Protein AF-A0A2L1VMJ2-F1 (afdb_monomer)

Nearest PDB structures (foldseek):
  7clf-assembly1_A  TM=7.351E-01  e=5.090E-01  Serratia marcescens
  8bij-assembly1_B  TM=7.023E-01  e=5.090E-01  Photorhabdus laumondii subsp. laumondii TTO1
  7t8o-assembly1_A  TM=5.122E-01  e=2.812E-01  Listeria monocytogenes EGD-e
  3eco-assembly1_B  TM=5.586E-01  e=5.808E-01  Staphylococcus aur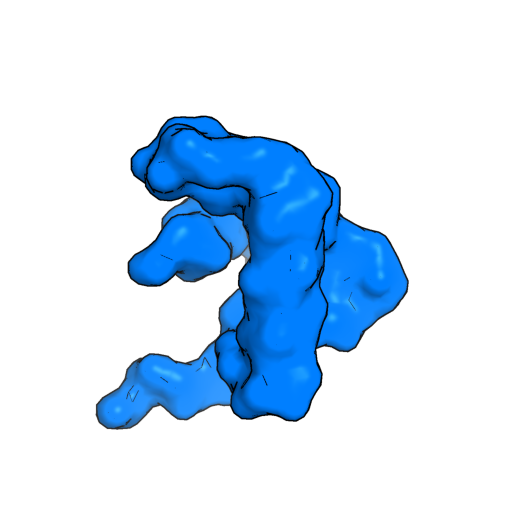eus subsp. aureus Mu50
  5e44-assembly1_A-2  TM=5.641E-01  e=2.476E+00  Aliivibrio fischeri

Secondary structure (DSSP, 8-state):
-HHHHHHHHHHHHHHHTT--GGG--EEHHHHHHHHHHHHT--HHHHHHHHHHHHHTTSEEEETTEEEE-TT---

pLDDT: mean 90.85, std 11.86, range [35.19, 98.0]

Mean predicted aligned error: 3.96 Å

Organism: Acinetobacter nosocomialis (NCBI:txid106654)

Solvent-accessible surface area (backbone atoms only — not comparable to full-atom values): 4199 Å² total; per-residue (Å²): 107,74,63,56,56,57,34,52,52,40,22,51,55,26,48,76,70,75,42,69,45,87,73,42,56,38,46,48,63,61,52,18,51,51,45,11,64,76,69,73,45,56,58,67,59,25,45,50,50,59,47,50,40,39,77,68,69,62,31,44,72,54,92,72,30,35,37,73,44,90,78,85,80,124

Sequence (74 aa):
MILNELHDRNRKNLRAKGYDENNAAITREEFSQTMAQRFRINQWLAGQIVNSLANADLVQKFGGYVKPKVGVHE

Structure (mmCIF, N/CA/C/O backbone):
data_AF-A0A2L1VMJ2-F1
#
_entry.id   AF-A0A2L1VMJ2-F1
#
loop_
_atom_site.group_PDB
_atom_site.id
_atom_site.type_symbol
_atom_site.label_atom_id
_atom_site.label_alt_id
_atom_site.label_comp_id
_atom_site.label_asym_id
_atom_site.label_entity_id
_atom_site.label_seq_id
_atom_site.pdbx_PDB_ins_code
_atom_site.Cartn_x
_atom_site.Cartn_y
_atom_site.Cartn_z
_atom_site.occupancy
_atom_site.B_iso_or_equiv
_atom_site.auth_seq_id
_atom_site.auth_comp_id
_atom_site.auth_asym_id
_atom_site.auth_atom_id
_atom_site.pdbx_PDB_model_num
ATOM 1 N N . MET A 1 1 ? 0.496 -12.608 -2.688 1.00 74.19 1 MET A N 1
ATOM 2 C CA . MET A 1 1 ? 1.032 -11.371 -3.312 1.00 74.19 1 MET A CA 1
ATOM 3 C C . MET A 1 1 ? 1.112 -10.287 -2.241 1.00 74.19 1 MET A C 1
ATOM 5 O O . MET A 1 1 ? 0.178 -10.199 -1.456 1.00 74.19 1 MET A O 1
ATOM 9 N N . ILE A 1 2 ? 2.179 -9.470 -2.209 1.00 90.50 2 ILE A N 1
ATOM 10 C CA . ILE A 1 2 ? 2.425 -8.425 -1.180 1.00 90.50 2 ILE A CA 1
ATOM 11 C C . ILE A 1 2 ? 1.199 -7.528 -0.952 1.00 90.50 2 ILE A C 1
ATOM 13 O O . ILE A 1 2 ? 0.853 -7.223 0.185 1.00 90.50 2 ILE A O 1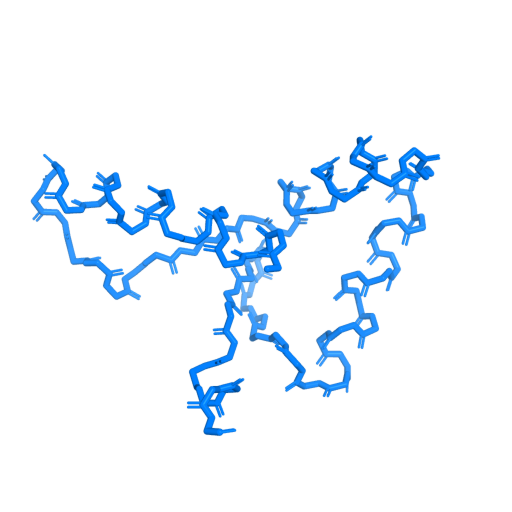
ATOM 17 N N . LEU A 1 3 ? 0.513 -7.147 -2.033 1.00 91.69 3 LEU A N 1
ATOM 18 C CA . LEU A 1 3 ? -0.693 -6.325 -1.964 1.00 91.69 3 LEU A CA 1
ATOM 19 C C . LEU A 1 3 ? -1.822 -6.998 -1.165 1.00 91.69 3 LEU A C 1
ATOM 21 O O . LEU A 1 3 ? -2.452 -6.336 -0.348 1.00 91.69 3 LEU A O 1
ATOM 25 N N . ASN A 1 4 ? -2.049 -8.301 -1.356 1.00 92.25 4 ASN A N 1
ATOM 26 C CA . ASN A 1 4 ? -3.092 -9.043 -0.640 1.00 92.25 4 ASN A CA 1
ATOM 27 C C . ASN A 1 4 ? -2.785 -9.112 0.860 1.00 92.25 4 ASN A C 1
ATOM 29 O O . ASN A 1 4 ? -3.680 -8.921 1.671 1.00 92.25 4 ASN A O 1
ATOM 33 N N . GLU A 1 5 ? -1.519 -9.310 1.238 1.00 93.75 5 GLU A N 1
ATOM 34 C CA . GLU A 1 5 ? -1.106 -9.350 2.649 1.00 93.75 5 GLU A CA 1
ATOM 35 C C . GLU A 1 5 ? -1.337 -8.007 3.355 1.00 93.75 5 GLU A C 1
ATOM 37 O O . GLU A 1 5 ? -1.913 -7.956 4.444 1.00 93.75 5 GLU A O 1
ATOM 42 N N . LEU A 1 6 ? -0.915 -6.907 2.723 1.00 94.94 6 LEU A N 1
ATOM 43 C CA . LEU A 1 6 ? -1.122 -5.557 3.251 1.00 94.94 6 LEU A CA 1
ATOM 44 C C . LEU A 1 6 ? -2.617 -5.203 3.314 1.00 94.94 6 LEU A C 1
ATOM 46 O O . LEU A 1 6 ? -3.067 -4.551 4.259 1.00 94.94 6 LEU A O 1
ATOM 50 N N . HIS A 1 7 ? -3.397 -5.666 2.336 1.00 94.56 7 HIS A N 1
ATOM 51 C CA . HIS A 1 7 ? -4.825 -5.382 2.249 1.00 94.56 7 HIS A CA 1
ATOM 52 C C . HIS A 1 7 ? -5.575 -6.148 3.336 1.00 94.56 7 HIS A C 1
ATOM 54 O O . HIS A 1 7 ? -6.373 -5.564 4.063 1.00 94.56 7 HIS A O 1
ATOM 60 N N . ASP A 1 8 ? -5.244 -7.425 3.523 1.00 94.62 8 ASP A N 1
ATOM 61 C CA . ASP A 1 8 ? -5.793 -8.267 4.580 1.00 94.62 8 ASP A CA 1
ATOM 62 C C . ASP A 1 8 ? -5.458 -7.738 5.974 1.00 94.62 8 ASP A C 1
ATOM 64 O O . ASP A 1 8 ? -6.305 -7.797 6.869 1.00 94.62 8 ASP A O 1
ATOM 68 N N . ARG A 1 9 ? -4.253 -7.183 6.168 1.00 95.69 9 ARG A N 1
ATOM 69 C CA . ARG A 1 9 ? -3.882 -6.487 7.408 1.00 95.69 9 ARG A CA 1
ATOM 70 C C . ARG A 1 9 ? -4.807 -5.293 7.663 1.00 95.69 9 ARG A C 1
ATOM 72 O O . ARG A 1 9 ? -5.353 -5.174 8.757 1.00 95.69 9 ARG A O 1
ATOM 79 N N . ASN A 1 10 ? -5.019 -4.429 6.667 1.00 94.62 10 ASN A N 1
ATOM 80 C CA . ASN A 1 10 ? -5.874 -3.247 6.825 1.00 94.62 10 ASN A CA 1
ATOM 81 C C . ASN A 1 10 ? -7.352 -3.624 7.002 1.00 94.62 10 ASN A C 1
ATOM 83 O O . ASN A 1 10 ? -8.020 -3.049 7.858 1.00 94.62 10 ASN A O 1
ATOM 87 N N . ARG A 1 11 ? -7.830 -4.647 6.286 1.00 95.25 11 ARG A N 1
ATOM 88 C CA . ARG A 1 11 ? -9.163 -5.234 6.466 1.00 95.25 11 ARG A CA 1
ATOM 89 C C . ARG A 1 11 ? -9.377 -5.703 7.909 1.00 95.25 11 ARG A C 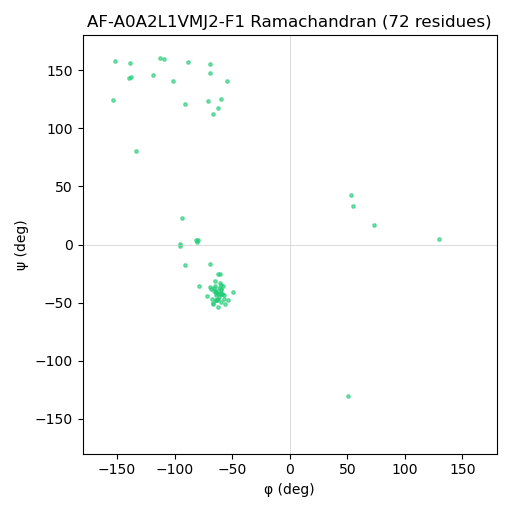1
ATOM 91 O O . ARG A 1 11 ? -10.329 -5.283 8.560 1.00 95.25 11 ARG A O 1
ATOM 98 N N . LYS A 1 12 ? -8.440 -6.492 8.454 1.00 95.69 12 LYS A N 1
ATOM 99 C CA . LYS A 1 12 ? -8.472 -6.942 9.860 1.00 95.69 12 LYS A CA 1
ATOM 100 C C . LYS A 1 12 ? -8.453 -5.770 10.848 1.00 95.69 12 LYS A C 1
ATOM 102 O O . LYS A 1 12 ? -9.175 -5.805 11.840 1.00 95.69 12 LYS A O 1
ATOM 107 N N . ASN A 1 13 ? -7.672 -4.725 10.567 1.00 95.19 13 ASN A N 1
ATOM 108 C CA . ASN A 1 13 ? -7.613 -3.527 11.407 1.00 95.19 13 ASN A CA 1
ATOM 109 C C . ASN A 1 13 ? -8.936 -2.746 11.424 1.00 95.19 13 ASN A C 1
ATOM 111 O O . ASN A 1 13 ? -9.302 -2.214 12.470 1.00 95.19 13 ASN A O 1
ATOM 115 N N . LEU A 1 14 ? -9.648 -2.665 10.295 1.00 94.69 14 LEU A N 1
ATOM 116 C CA . LEU A 1 14 ? -10.973 -2.039 10.235 1.00 94.69 14 LEU A CA 1
ATOM 117 C C . LEU A 1 14 ? -11.996 -2.856 11.025 1.00 94.69 14 LEU A C 1
ATOM 119 O O . LEU A 1 14 ? -12.664 -2.294 11.894 1.00 94.69 14 LEU A O 1
ATOM 123 N N . ARG A 1 15 ? -12.013 -4.181 10.828 1.00 95.00 15 ARG A N 1
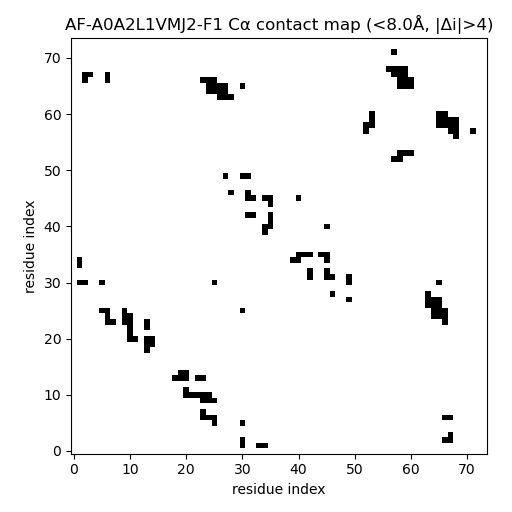ATOM 124 C CA . ARG A 1 15 ? -12.864 -5.106 11.591 1.00 95.00 15 ARG A CA 1
ATOM 125 C C . ARG A 1 15 ? -12.677 -4.955 13.099 1.00 95.00 15 ARG A C 1
ATOM 127 O O . ARG A 1 15 ? -13.650 -4.838 13.833 1.00 95.00 15 ARG A O 1
ATOM 134 N N . ALA A 1 16 ? -11.426 -4.923 13.561 1.00 95.75 16 ALA A N 1
ATOM 135 C CA . ALA A 1 16 ? -11.100 -4.790 14.982 1.00 95.75 16 ALA A CA 1
ATOM 136 C C . ALA A 1 16 ? -11.589 -3.466 15.596 1.00 95.75 16 ALA A C 1
ATOM 138 O O . ALA A 1 16 ? -11.824 -3.394 16.798 1.00 95.75 16 ALA A O 1
ATOM 139 N N . LYS A 1 17 ? -11.752 -2.423 14.776 1.00 95.06 17 LYS A N 1
ATOM 140 C CA . LYS A 1 17 ? -12.244 -1.103 15.188 1.00 95.06 17 LYS A CA 1
ATOM 141 C C . LYS A 1 17 ? -13.753 -0.924 14.973 1.00 95.06 17 LYS A C 1
ATOM 143 O O . LYS A 1 17 ? -14.266 0.152 15.260 1.00 95.06 17 LYS A O 1
ATOM 148 N N . GLY A 1 18 ? -14.451 -1.940 14.457 1.00 94.38 18 GLY A N 1
ATOM 149 C CA . GLY A 1 18 ? -15.874 -1.860 14.118 1.00 94.38 18 GLY A CA 1
ATOM 150 C C . GLY A 1 18 ? -16.184 -1.024 12.869 1.00 94.38 18 GLY A C 1
ATOM 151 O O . GLY A 1 18 ? -17.327 -0.619 12.686 1.00 94.38 18 GLY A O 1
ATOM 152 N N . TYR A 1 19 ? -15.188 -0.747 12.021 1.00 94.31 19 TYR A N 1
ATOM 153 C CA . TYR A 1 19 ? -15.388 -0.068 10.737 1.00 94.31 19 TYR A CA 1
ATOM 154 C C . TYR A 1 19 ? -15.693 -1.069 9.616 1.00 94.31 19 TYR A C 1
ATOM 156 O O . TYR A 1 19 ? -15.296 -2.231 9.686 1.00 94.31 19 TYR A O 1
ATOM 164 N N . ASP A 1 20 ? -16.343 -0.594 8.550 1.00 91.75 20 ASP A N 1
ATOM 165 C CA . ASP A 1 20 ? -16.626 -1.395 7.355 1.00 91.75 20 ASP A CA 1
ATOM 166 C C . ASP A 1 20 ? -15.329 -1.860 6.667 1.00 91.75 20 ASP A C 1
ATOM 168 O O . ASP A 1 20 ? -14.525 -1.056 6.187 1.00 91.75 20 ASP A O 1
ATOM 172 N N . GLU A 1 21 ? -15.150 -3.180 6.612 1.00 90.31 21 GLU A N 1
ATOM 173 C CA . GLU A 1 21 ? -14.013 -3.880 6.013 1.00 90.31 21 GLU A CA 1
ATOM 174 C C . GLU A 1 21 ? -13.845 -3.593 4.513 1.00 90.31 21 GLU A C 1
ATOM 176 O O . GLU A 1 21 ? -12.724 -3.662 4.002 1.00 90.31 21 GLU A O 1
ATOM 181 N N . ASN A 1 22 ? -14.922 -3.223 3.813 1.00 88.06 22 ASN A N 1
ATOM 182 C CA . ASN A 1 22 ? -14.893 -2.909 2.382 1.00 88.06 22 ASN A CA 1
ATOM 183 C C . ASN A 1 22 ? -14.131 -1.613 2.067 1.00 88.06 22 ASN A C 1
ATOM 185 O O . ASN A 1 22 ? -13.702 -1.403 0.930 1.00 88.06 22 ASN A O 1
ATOM 189 N N . ASN A 1 23 ? -13.907 -0.772 3.081 1.00 88.19 23 ASN A N 1
ATOM 190 C CA . ASN A 1 23 ? -13.092 0.436 2.973 1.00 88.19 23 ASN A CA 1
ATOM 191 C C . ASN A 1 23 ? -11.585 0.153 3.063 1.00 88.19 23 ASN A C 1
ATOM 193 O O . ASN A 1 23 ? -10.778 1.085 3.048 1.00 88.19 23 ASN A O 1
ATOM 197 N N . ALA A 1 24 ? -11.183 -1.117 3.173 1.00 92.94 24 ALA A N 1
ATOM 198 C CA . ALA A 1 24 ? -9.780 -1.488 3.210 1.00 92.94 24 ALA A CA 1
ATOM 199 C C . ALA A 1 24 ? -9.062 -1.043 1.929 1.00 92.94 24 ALA A C 1
ATOM 201 O O . ALA A 1 24 ? -9.434 -1.365 0.801 1.00 92.94 24 ALA A O 1
ATOM 202 N N . ALA A 1 25 ? -7.991 -0.288 2.128 1.00 94.00 25 ALA A N 1
ATOM 203 C CA . ALA A 1 25 ? -7.123 0.200 1.076 1.00 94.00 25 ALA A CA 1
ATOM 204 C C . ALA A 1 25 ? -5.717 0.390 1.633 1.00 94.00 25 ALA A C 1
ATOM 206 O O . ALA A 1 25 ? -5.538 0.546 2.843 1.00 94.00 25 ALA A O 1
ATOM 207 N N . ILE A 1 26 ? -4.721 0.388 0.756 1.00 95.19 26 ILE A N 1
ATOM 208 C CA . ILE A 1 26 ? -3.323 0.652 1.106 1.00 95.19 26 ILE A CA 1
ATOM 209 C C . ILE A 1 26 ? -2.890 1.895 0.342 1.00 95.19 26 ILE A C 1
ATOM 211 O O . ILE A 1 26 ? -3.335 2.114 -0.786 1.00 95.19 26 ILE A O 1
ATOM 215 N N . THR A 1 27 ? -2.027 2.725 0.919 1.00 95.38 27 THR A N 1
ATOM 216 C CA . THR A 1 27 ? -1.470 3.844 0.155 1.00 95.38 27 THR A CA 1
ATOM 217 C C . THR A 1 27 ? -0.526 3.316 -0.926 1.00 95.38 27 THR A C 1
ATOM 219 O O . THR A 1 27 ? 0.163 2.306 -0.762 1.00 95.38 27 THR A O 1
ATOM 222 N N . ARG A 1 28 ? -0.461 4.009 -2.065 1.00 94.44 28 ARG A N 1
ATOM 223 C CA . ARG A 1 28 ? 0.507 3.673 -3.122 1.00 94.44 28 ARG A CA 1
ATOM 224 C C . ARG A 1 28 ? 1.942 3.727 -2.607 1.00 94.44 28 ARG A C 1
ATOM 226 O O . ARG A 1 28 ? 2.768 2.915 -3.017 1.00 94.44 28 ARG A O 1
ATOM 233 N N . GLU A 1 29 ? 2.214 4.672 -1.714 1.00 95.38 29 GLU A N 1
ATOM 234 C CA . GLU A 1 29 ? 3.507 4.826 -1.066 1.00 95.38 29 GLU A CA 1
ATOM 235 C C . GLU A 1 29 ? 3.860 3.594 -0.232 1.00 95.38 29 GLU A C 1
ATOM 237 O O . GLU A 1 29 ? 4.882 2.974 -0.513 1.00 95.38 29 GLU A O 1
ATOM 242 N N . GLU A 1 30 ? 2.993 3.167 0.693 1.00 96.44 30 GLU A N 1
ATOM 243 C CA . GLU A 1 30 ? 3.234 1.981 1.524 1.00 96.44 30 GLU A CA 1
ATOM 244 C C . GLU A 1 30 ? 3.471 0.736 0.665 1.00 96.44 30 GLU A C 1
ATOM 246 O O . GLU A 1 30 ? 4.398 -0.043 0.913 1.00 96.44 30 GLU A O 1
ATOM 251 N N . PHE A 1 31 ? 2.663 0.564 -0.386 1.00 95.81 31 PHE A N 1
ATOM 252 C CA . PHE A 1 31 ? 2.832 -0.567 -1.283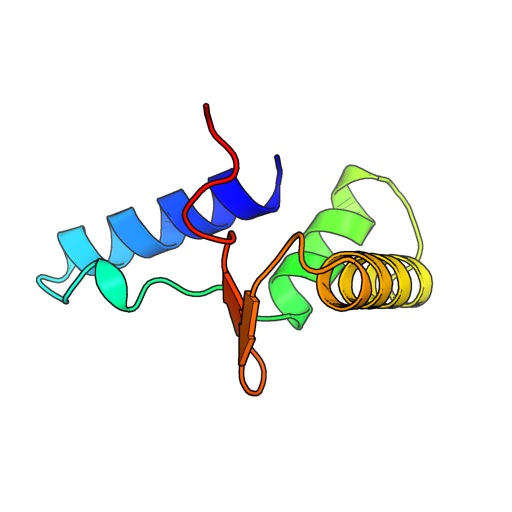 1.00 95.81 31 PHE A CA 1
ATOM 253 C C . PHE A 1 31 ? 4.192 -0.516 -1.995 1.00 95.81 31 PHE A C 1
ATOM 255 O O . PHE A 1 31 ? 4.931 -1.500 -1.977 1.00 95.81 31 PHE A O 1
ATOM 262 N N . SER A 1 32 ? 4.571 0.636 -2.556 1.00 96.19 32 SER A N 1
ATOM 263 C CA . SER A 1 32 ? 5.866 0.807 -3.230 1.00 96.19 32 SER A CA 1
ATOM 264 C C . SER A 1 32 ? 7.067 0.664 -2.286 1.00 96.19 32 SER A C 1
ATOM 266 O O . SER A 1 32 ? 8.034 0.001 -2.647 1.00 96.19 32 SER A O 1
ATOM 268 N N . GLN A 1 33 ? 6.995 1.187 -1.059 1.00 97.56 33 GLN A N 1
ATOM 269 C CA . GLN A 1 33 ? 8.049 1.033 -0.051 1.00 97.56 33 GLN A CA 1
ATOM 270 C C . GLN A 1 33 ? 8.221 -0.436 0.352 1.00 97.56 33 GLN A C 1
ATOM 272 O O . GLN A 1 33 ? 9.341 -0.944 0.410 1.00 97.56 33 GLN A O 1
ATOM 277 N N . THR A 1 34 ? 7.112 -1.156 0.554 1.00 96.94 34 THR A N 1
ATOM 278 C CA . THR A 1 34 ? 7.152 -2.591 0.877 1.00 96.94 34 THR A CA 1
ATOM 279 C C . THR A 1 34 ? 7.755 -3.405 -0.271 1.00 96.94 34 THR A C 1
ATOM 281 O O . THR A 1 34 ? 8.553 -4.313 -0.037 1.00 96.94 34 THR A O 1
ATOM 284 N N . MET A 1 35 ? 7.412 -3.072 -1.519 1.00 96.12 35 MET A N 1
ATOM 285 C CA . MET A 1 35 ? 8.001 -3.688 -2.714 1.00 96.12 35 MET A CA 1
ATOM 286 C C . MET A 1 35 ? 9.509 -3.417 -2.796 1.00 96.12 35 MET A C 1
ATOM 288 O O . MET A 1 35 ? 10.281 -4.351 -3.005 1.00 96.12 35 MET A O 1
ATOM 292 N N . ALA A 1 36 ? 9.932 -2.165 -2.586 1.00 97.81 36 ALA A N 1
ATOM 293 C CA . ALA A 1 36 ? 11.339 -1.772 -2.588 1.00 97.81 36 ALA A CA 1
ATOM 294 C C . ALA A 1 36 ? 12.153 -2.573 -1.563 1.00 97.81 36 ALA A C 1
ATOM 296 O O . ALA A 1 36 ? 13.188 -3.147 -1.901 1.00 97.81 36 ALA A O 1
ATOM 297 N N . GLN A 1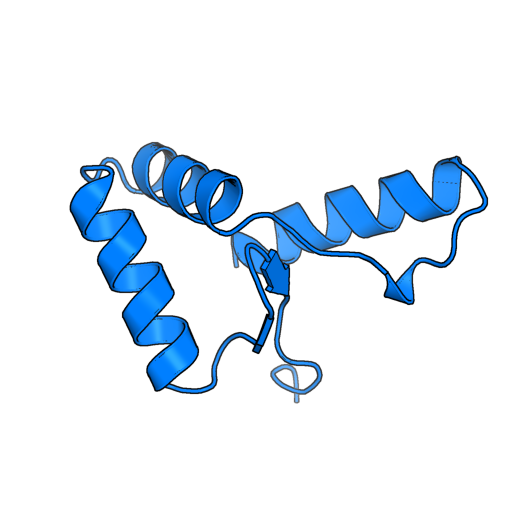 37 ? 11.635 -2.696 -0.338 1.00 97.25 37 GLN A N 1
ATOM 298 C CA . GLN A 1 37 ? 12.280 -3.453 0.735 1.00 97.25 37 GLN A CA 1
ATOM 299 C C . GLN A 1 37 ? 12.338 -4.957 0.443 1.00 97.25 37 GLN A C 1
ATOM 301 O O . GLN A 1 37 ? 13.409 -5.558 0.522 1.00 97.25 37 GLN A O 1
ATOM 306 N N . ARG A 1 38 ? 11.205 -5.579 0.084 1.00 96.56 38 ARG A N 1
ATOM 307 C CA . ARG A 1 38 ? 11.130 -7.039 -0.102 1.00 96.56 38 ARG A CA 1
ATOM 308 C C . ARG A 1 38 ? 11.908 -7.523 -1.323 1.00 96.56 38 ARG A C 1
ATOM 310 O O . ARG A 1 38 ? 12.519 -8.585 -1.259 1.00 96.56 38 ARG A O 1
ATOM 317 N N . PHE A 1 39 ? 11.914 -6.747 -2.406 1.00 96.06 39 PHE A N 1
ATOM 318 C CA . PHE A 1 39 ? 12.632 -7.098 -3.635 1.00 96.06 39 PHE A CA 1
ATOM 319 C C . PHE A 1 39 ? 14.030 -6.487 -3.732 1.00 96.06 39 PHE A C 1
ATOM 321 O O . PHE A 1 39 ? 14.733 -6.757 -4.702 1.00 96.06 39 PHE A O 1
ATOM 328 N N . ARG A 1 40 ? 14.451 -5.691 -2.738 1.00 97.25 40 ARG A N 1
ATOM 329 C CA . ARG A 1 40 ? 15.746 -4.987 -2.720 1.00 97.25 40 ARG A CA 1
ATOM 330 C C . ARG A 1 40 ? 15.973 -4.141 -3.977 1.00 97.25 40 ARG A C 1
ATOM 332 O O . ARG A 1 40 ? 17.062 -4.116 -4.543 1.00 97.25 40 ARG A O 1
ATOM 339 N N . ILE A 1 41 ? 14.924 -3.444 -4.403 1.00 97.88 41 ILE A N 1
ATOM 340 C CA . ILE A 1 41 ? 14.950 -2.518 -5.537 1.00 97.88 41 ILE A CA 1
ATOM 341 C C . ILE A 1 41 ? 14.829 -1.082 -5.044 1.00 97.88 41 ILE A C 1
ATOM 343 O O . ILE A 1 41 ? 14.347 -0.825 -3.943 1.00 97.88 41 ILE A O 1
ATOM 347 N N . ASN A 1 42 ? 15.247 -0.124 -5.869 1.00 97.88 42 ASN A N 1
ATOM 348 C CA . ASN A 1 42 ? 15.087 1.277 -5.507 1.00 97.88 42 ASN A CA 1
ATOM 349 C C . ASN A 1 42 ? 13.604 1.701 -5.511 1.00 97.88 42 ASN A C 1
ATOM 351 O O . ASN A 1 42 ? 12.757 1.123 -6.202 1.00 97.88 42 ASN A O 1
ATOM 355 N N . GLN A 1 43 ? 13.309 2.748 -4.738 1.00 97.12 43 GLN A N 1
ATOM 356 C CA . GLN A 1 43 ? 11.952 3.260 -4.547 1.00 97.12 43 GLN A CA 1
ATOM 357 C C . GLN A 1 43 ? 11.299 3.718 -5.859 1.00 97.12 43 GLN A C 1
ATOM 359 O O . GLN A 1 43 ? 10.097 3.537 -6.057 1.00 97.12 43 GLN A O 1
ATOM 364 N N . TRP A 1 44 ? 12.089 4.280 -6.776 1.00 97.25 44 TRP A N 1
ATOM 365 C CA . TRP A 1 44 ? 11.599 4.722 -8.078 1.00 97.25 44 TRP A CA 1
ATOM 366 C C . TRP A 1 44 ? 11.093 3.542 -8.919 1.00 97.25 44 TRP A C 1
ATOM 368 O O . TRP A 1 44 ? 9.969 3.589 -9.418 1.00 97.25 44 TRP A O 1
ATOM 378 N N . LEU A 1 45 ? 11.865 2.454 -9.006 1.00 98.00 45 LEU A N 1
ATOM 379 C CA . LEU A 1 45 ? 11.501 1.241 -9.739 1.00 98.00 45 LEU A CA 1
ATOM 380 C C . LEU A 1 45 ? 10.274 0.575 -9.119 1.00 98.00 45 LEU A C 1
ATOM 382 O O . LEU A 1 45 ? 9.365 0.175 -9.842 1.00 98.00 45 LEU A O 1
ATOM 386 N N . ALA A 1 46 ? 10.197 0.512 -7.788 1.00 97.31 46 ALA A N 1
ATOM 387 C CA . ALA A 1 46 ? 9.006 0.016 -7.108 1.00 97.31 46 ALA A CA 1
ATOM 388 C C . ALA A 1 46 ? 7.757 0.841 -7.470 1.00 97.31 46 ALA A C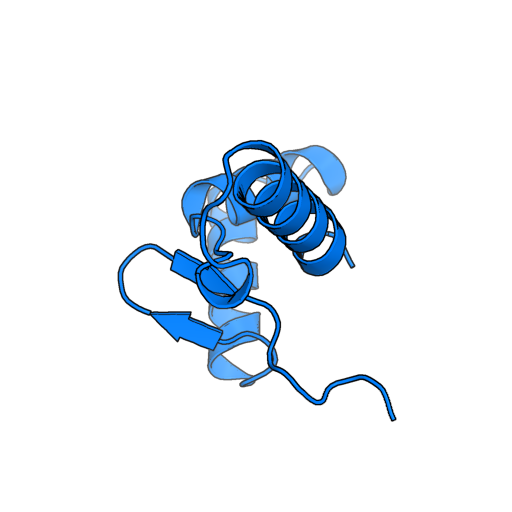 1
ATOM 390 O O . ALA A 1 46 ? 6.705 0.276 -7.773 1.00 97.31 46 ALA A O 1
ATOM 391 N N . GLY A 1 47 ? 7.882 2.172 -7.523 1.00 95.50 47 GLY A N 1
ATOM 392 C CA . GLY A 1 47 ? 6.825 3.063 -8.001 1.00 95.50 47 GLY A CA 1
ATOM 393 C C . GLY A 1 47 ? 6.419 2.795 -9.455 1.00 95.50 47 GLY A C 1
ATOM 394 O O . GLY A 1 47 ? 5.222 2.753 -9.753 1.00 95.50 47 GLY A O 1
ATOM 395 N N . GLN A 1 48 ? 7.388 2.548 -10.346 1.00 96.88 48 GLN A N 1
ATOM 396 C CA . GLN A 1 48 ? 7.115 2.166 -11.737 1.00 96.88 48 GLN A CA 1
ATOM 397 C C . GLN A 1 48 ? 6.376 0.828 -11.829 1.00 96.88 48 GLN A C 1
ATOM 399 O O . GLN A 1 48 ? 5.394 0.734 -12.557 1.00 96.88 48 GLN A O 1
ATOM 404 N N . ILE A 1 49 ? 6.754 -0.177 -11.034 1.00 95.38 49 ILE A N 1
ATOM 405 C CA . ILE A 1 49 ? 6.056 -1.472 -11.000 1.00 95.38 49 ILE A CA 1
ATOM 406 C C . ILE A 1 49 ? 4.598 -1.295 -10.557 1.00 95.38 49 ILE A C 1
ATOM 408 O O . ILE A 1 49 ? 3.693 -1.825 -11.199 1.00 95.38 49 ILE A O 1
ATOM 412 N N . VAL A 1 50 ? 4.336 -0.502 -9.510 1.00 93.62 50 VAL A N 1
ATOM 413 C CA . VAL A 1 50 ? 2.959 -0.181 -9.080 1.00 93.62 50 VAL A CA 1
ATOM 414 C C . VAL A 1 50 ? 2.175 0.536 -10.190 1.00 93.62 50 VAL A C 1
ATOM 416 O O . VAL A 1 50 ? 0.960 0.364 -10.313 1.00 93.62 50 VAL A O 1
ATOM 419 N N . ASN A 1 51 ? 2.842 1.349 -11.013 1.00 93.50 51 ASN A N 1
ATOM 420 C CA . ASN A 1 51 ? 2.241 1.950 -12.202 1.00 93.50 51 ASN A CA 1
ATOM 421 C C . ASN A 1 51 ? 1.889 0.926 -13.270 1.00 93.50 51 ASN A C 1
ATOM 423 O O . ASN A 1 51 ? 0.726 0.883 -13.670 1.00 93.50 51 ASN A O 1
ATOM 427 N N . SER A 1 52 ? 2.825 0.057 -13.629 1.00 95.06 52 SER A N 1
ATOM 428 C CA . SER A 1 52 ? 2.596 -1.014 -14.595 1.00 95.06 52 SER A CA 1
ATOM 429 C C . SER A 1 52 ? 1.470 -1.957 -14.168 1.00 95.06 52 SER A C 1
ATOM 431 O O . SER A 1 52 ? 0.610 -2.264 -14.983 1.00 95.06 52 SER A O 1
ATOM 433 N N . LEU A 1 53 ? 1.405 -2.349 -12.889 1.00 93.31 53 LEU A N 1
ATOM 434 C CA . LEU A 1 53 ? 0.338 -3.215 -12.367 1.00 93.31 53 LEU A CA 1
ATOM 435 C C . LEU A 1 53 ? -1.060 -2.609 -12.539 1.00 93.31 53 LEU A C 1
ATOM 437 O O . LEU A 1 53 ? -2.012 -3.324 -12.832 1.00 93.31 53 LEU A O 1
ATOM 441 N N . ALA A 1 54 ? -1.195 -1.297 -12.354 1.00 91.44 54 ALA A N 1
ATOM 442 C CA . ALA A 1 54 ? -2.485 -0.639 -12.536 1.00 91.44 54 ALA A CA 1
ATOM 443 C C . ALA A 1 54 ? -2.822 -0.399 -14.004 1.00 91.44 54 ALA A C 1
ATOM 445 O O . ALA A 1 54 ? -3.978 -0.529 -14.382 1.00 91.44 54 ALA A O 1
ATOM 446 N N . ASN A 1 55 ? -1.823 -0.084 -14.831 1.00 92.94 55 ASN A N 1
ATOM 447 C CA . ASN A 1 55 ? -2.021 0.053 -16.273 1.00 92.94 55 ASN A CA 1
ATOM 448 C C . ASN A 1 55 ? -2.414 -1.288 -16.912 1.00 92.94 55 ASN A C 1
ATOM 450 O O . ASN A 1 55 ? -3.172 -1.307 -17.872 1.00 92.94 55 ASN A O 1
ATOM 454 N N . ALA A 1 56 ? -1.929 -2.400 -16.353 1.00 93.12 56 ALA A N 1
ATOM 455 C CA . ALA A 1 56 ? -2.331 -3.756 -16.715 1.00 93.12 56 ALA A CA 1
ATOM 456 C C . ALA A 1 56 ? -3.665 -4.194 -16.078 1.00 93.12 56 ALA A C 1
ATOM 458 O O . ALA A 1 56 ? -4.050 -5.350 -16.222 1.00 93.12 56 ALA A 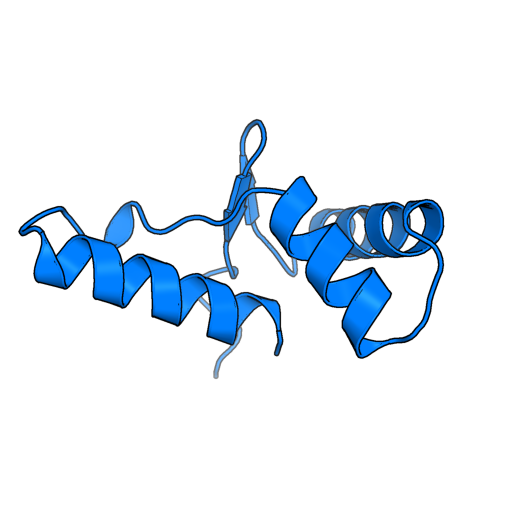O 1
ATOM 459 N N . ASP A 1 57 ? -4.346 -3.307 -15.343 1.00 89.69 57 ASP A N 1
ATOM 460 C CA . ASP A 1 57 ? -5.630 -3.569 -14.683 1.00 89.69 57 ASP A CA 1
ATOM 461 C C . ASP A 1 57 ? -5.610 -4.799 -13.743 1.00 89.69 57 ASP A C 1
ATOM 463 O O . ASP A 1 57 ? -6.600 -5.518 -13.582 1.00 89.69 57 ASP A O 1
ATOM 467 N N . LEU A 1 58 ? -4.452 -5.039 -13.110 1.00 89.75 58 LEU A N 1
ATOM 468 C CA . LEU A 1 58 ? -4.236 -6.086 -12.100 1.00 89.75 58 LEU A CA 1
ATOM 469 C C . LEU A 1 58 ? -4.493 -5.581 -10.675 1.00 89.75 58 LEU A C 1
ATOM 471 O O . LEU A 1 58 ? -4.667 -6.366 -9.742 1.00 89.75 58 LEU A O 1
ATOM 475 N N . VAL A 1 59 ? -4.500 -4.262 -10.486 1.00 91.94 59 VAL A N 1
ATOM 476 C CA . VAL A 1 59 ? -4.778 -3.603 -9.206 1.00 91.94 59 VAL A CA 1
ATOM 477 C C . VAL A 1 59 ? -5.676 -2.400 -9.445 1.00 91.94 59 VAL A C 1
ATOM 479 O O . VAL A 1 59 ? -5.516 -1.690 -10.437 1.00 91.94 59 VAL A O 1
ATOM 482 N N . GLN A 1 60 ? -6.584 -2.123 -8.512 1.00 92.06 60 GLN A N 1
ATOM 483 C CA . GLN A 1 60 ? -7.453 -0.958 -8.611 1.00 92.06 60 GLN A CA 1
ATOM 484 C C . GLN A 1 60 ? -6.804 0.235 -7.910 1.00 92.06 60 GLN A C 1
ATOM 486 O O . GLN A 1 60 ? -6.516 0.186 -6.711 1.00 92.06 60 GLN A O 1
ATOM 491 N N . LYS A 1 61 ? -6.584 1.319 -8.658 1.00 91.12 61 LYS A N 1
ATOM 492 C CA . LYS A 1 61 ? -6.098 2.599 -8.130 1.00 91.12 61 LYS A CA 1
ATOM 493 C C . LYS A 1 61 ? -7.234 3.594 -7.972 1.00 91.12 61 LYS A C 1
ATOM 495 O O . LYS A 1 61 ? -8.086 3.706 -8.847 1.00 91.12 61 LYS A O 1
ATOM 500 N N . PHE A 1 62 ? -7.196 4.359 -6.889 1.00 89.44 62 PHE A N 1
ATOM 501 C CA . PHE A 1 62 ? -8.104 5.478 -6.660 1.00 89.44 62 PHE A CA 1
ATOM 502 C C . PHE A 1 62 ? -7.423 6.500 -5.747 1.00 89.44 62 PHE A C 1
ATOM 504 O O . PHE A 1 62 ? -6.935 6.165 -4.669 1.00 89.44 62 PHE A O 1
ATOM 511 N N . GLY A 1 63 ? -7.330 7.753 -6.199 1.00 88.44 63 GLY A N 1
ATOM 512 C CA . GLY A 1 63 ? -6.549 8.782 -5.506 1.00 88.44 63 GLY A CA 1
ATOM 513 C C . GLY A 1 63 ? -5.121 8.316 -5.171 1.00 88.44 63 GLY A C 1
ATOM 514 O O . GLY A 1 63 ? -4.402 7.783 -6.021 1.00 88.44 63 GLY A O 1
ATOM 515 N N . GLY A 1 64 ? -4.717 8.498 -3.910 1.00 91.75 64 GLY A N 1
ATOM 516 C CA . GLY A 1 64 ? -3.433 8.032 -3.366 1.00 91.75 64 GLY A CA 1
ATOM 517 C C . GLY A 1 64 ? -3.395 6.553 -2.954 1.00 91.75 64 GLY A C 1
ATOM 518 O O . GLY A 1 64 ? -2.378 6.102 -2.425 1.00 91.75 64 GLY A O 1
ATOM 519 N N . TYR A 1 65 ? -4.470 5.798 -3.187 1.00 94.44 65 TYR A N 1
ATOM 520 C CA . TYR A 1 65 ? -4.661 4.441 -2.680 1.00 94.44 65 TYR A CA 1
ATOM 521 C C . TYR A 1 65 ? -4.665 3.381 -3.785 1.00 94.44 65 TYR A C 1
ATOM 523 O O . TYR A 1 65 ? -4.857 3.656 -4.975 1.00 94.44 65 TYR A O 1
ATOM 531 N N . VAL A 1 66 ? -4.432 2.143 -3.361 1.00 94.31 66 VAL A N 1
ATOM 532 C CA . VAL A 1 66 ? -4.465 0.931 -4.172 1.00 94.31 66 VAL A CA 1
ATOM 533 C C . VAL A 1 66 ? -5.129 -0.200 -3.386 1.00 94.31 66 VAL A C 1
ATOM 535 O O . VAL A 1 66 ? -4.948 -0.322 -2.171 1.00 94.31 66 VAL A O 1
ATOM 538 N N . LYS A 1 67 ? -5.891 -1.041 -4.085 1.00 93.12 67 LYS A N 1
ATOM 539 C CA . LYS A 1 67 ? -6.441 -2.291 -3.548 1.00 93.12 67 LYS A CA 1
ATOM 540 C C . LYS A 1 67 ? -6.353 -3.422 -4.581 1.00 93.12 67 LYS A C 1
ATOM 542 O O . LYS A 1 67 ? -6.269 -3.132 -5.781 1.00 93.12 67 LYS A O 1
ATOM 547 N N . PRO A 1 68 ? -6.340 -4.697 -4.149 1.00 90.88 68 PRO A N 1
ATOM 548 C CA . PRO A 1 68 ? -6.471 -5.824 -5.063 1.00 90.88 68 PRO A CA 1
ATOM 549 C C . PRO A 1 68 ? -7.734 -5.672 -5.908 1.00 90.88 68 PRO A C 1
ATOM 551 O O . PRO A 1 68 ? -8.773 -5.233 -5.409 1.00 90.88 68 PRO A O 1
ATOM 554 N N . LYS A 1 69 ? -7.657 -6.033 -7.187 1.00 85.38 69 LYS A N 1
ATOM 555 C CA . LYS A 1 69 ? -8.855 -6.112 -8.015 1.00 85.38 69 LYS A CA 1
AT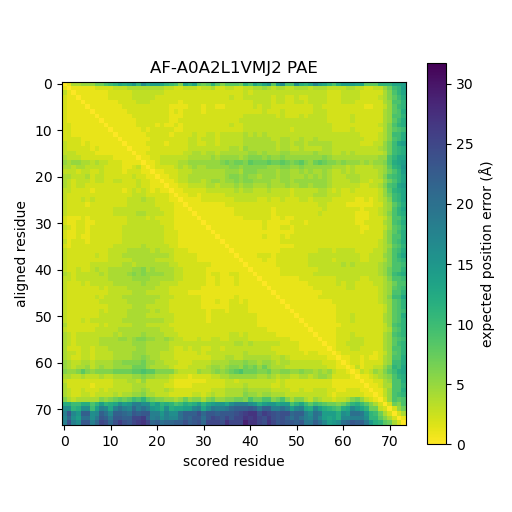OM 556 C C . LYS A 1 69 ? -9.673 -7.324 -7.563 1.00 85.38 69 LYS A C 1
ATOM 558 O O . LYS A 1 69 ? -9.156 -8.439 -7.507 1.00 85.38 69 LYS A O 1
ATOM 563 N N . VAL A 1 70 ? -10.931 -7.098 -7.193 1.00 70.12 70 VAL A N 1
ATOM 564 C CA . VAL A 1 70 ? -11.858 -8.170 -6.807 1.00 70.12 70 VAL A CA 1
ATOM 565 C C . VAL A 1 70 ? -12.129 -9.005 -8.065 1.00 70.12 70 VAL A C 1
ATOM 567 O O . VAL A 1 70 ? -12.681 -8.471 -9.022 1.00 70.12 70 VAL A O 1
ATOM 570 N N . GLY A 1 71 ? -11.664 -10.261 -8.094 1.00 56.81 71 GLY A N 1
ATOM 571 C CA . GLY A 1 71 ? -11.857 -11.185 -9.227 1.00 56.81 71 GLY A CA 1
ATOM 572 C C . GLY A 1 71 ? -10.614 -11.903 -9.779 1.00 56.81 71 GLY A C 1
ATOM 573 O O . GLY A 1 71 ? -10.741 -12.606 -10.767 1.00 56.81 71 GLY A O 1
ATOM 574 N N . VAL A 1 72 ? -9.417 -11.768 -9.188 1.00 49.44 72 VAL A N 1
ATOM 575 C CA . VAL A 1 72 ? -8.191 -12.464 -9.679 1.00 49.44 72 VAL A CA 1
ATOM 576 C C . VAL A 1 72 ? -7.945 -13.815 -8.971 1.00 49.44 72 VAL A C 1
ATOM 578 O O . VAL A 1 72 ? -6.825 -14.313 -8.908 1.00 49.44 72 VAL A O 1
ATOM 581 N N . HIS A 1 73 ? -8.994 -14.417 -8.412 1.00 40.72 73 HIS A N 1
ATOM 582 C CA . HIS A 1 73 ? -8.968 -15.789 -7.905 1.00 40.72 73 HIS A CA 1
ATOM 583 C C . HIS A 1 73 ? -10.217 -16.526 -8.398 1.00 40.72 73 HIS A C 1
ATOM 585 O O . HIS A 1 73 ? -11.195 -16.645 -7.663 1.00 40.72 73 HIS A O 1
ATOM 591 N N . GLU A 1 74 ? -10.151 -16.981 -9.647 1.00 35.19 74 GLU A N 1
ATOM 592 C CA . GLU A 1 74 ? -10.773 -18.223 -10.119 1.00 35.19 74 GLU A CA 1
ATOM 593 C C . GLU A 1 74 ? -9.652 -19.137 -10.623 1.00 35.19 74 GLU A C 1
ATOM 595 O O . GLU A 1 74 ? -8.717 -18.609 -11.276 1.00 35.19 74 GLU A O 1
#

Radius of gyration: 12.5 Å; Cα contacts (8 Å, |Δi|>4): 84; chains: 1; bounding box: 32×27×32 Å

Foldseek 3Di:
DLQVVQQVVQLVVCVVVVHDSVPRWDFLQVQLVVCCVVVVHDSVVSSVVSVVCVVVVQWDDDDRTIHGDPPPPD